Protein AF-A0A1Z9UKY1-F1 (afdb_monomer)

Secondary structure (DSSP, 8-state):
------SSS-GGGSPPTT--SHHHHHHHTT--HHHHHHHHHHHTTTTSTT--HHHHHHHHHHHHHHHHHHHT-

Solvent-accessible surface area (backbone atoms only — not comparable to full-atom values): 4587 Å² total; per-residue (Å²): 134,86,86,75,79,88,78,82,78,56,76,87,75,60,76,63,97,82,55,87,48,71,65,48,53,32,60,75,65,68,47,52,75,41,58,37,52,35,52,56,39,62,74,47,60,50,68,47,96,90,34,54,54,66,56,37,50,52,53,37,50,56,31,50,55,53,47,50,59,62,72,77,107

Mean predicted aligned error: 6.47 Å

Sequence (73 aa):
MTNKSDGSTASYYQLPEHATELQHLISHKDMNAQIGEIFRSCYRYGEASHSDKLRDAKKIKFYIDAEIERLER

pLDDT: mean 88.36, std 15.15, range [34.84, 98.69]

Structure (mmCIF, N/CA/C/O backbone):
data_AF-A0A1Z9UKY1-F1
#
_entry.id   AF-A0A1Z9UKY1-F1
#
loop_
_atom_site.group_PDB
_atom_site.id
_atom_site.type_symbol
_atom_site.label_atom_id
_atom_site.label_alt_id
_atom_site.label_comp_id
_atom_site.label_asym_id
_atom_site.label_entity_id
_atom_site.label_seq_id
_atom_site.pdbx_PDB_ins_code
_atom_site.Cartn_x
_atom_site.Cartn_y
_atom_site.Cartn_z
_atom_site.occupancy
_atom_site.B_iso_or_equiv
_atom_site.auth_seq_id
_atom_site.auth_comp_id
_atom_site.auth_asym_id
_atom_site.auth_atom_id
_atom_site.pdbx_PDB_model_num
ATOM 1 N N . MET A 1 1 ? -2.630 -31.361 1.638 1.00 34.84 1 MET A N 1
ATOM 2 C CA . MET A 1 1 ? -1.289 -31.005 2.150 1.00 34.84 1 MET A CA 1
ATOM 3 C C . MET A 1 1 ? -1.178 -29.488 2.147 1.00 34.84 1 MET A C 1
ATOM 5 O O . MET A 1 1 ? -1.271 -28.893 1.083 1.00 34.84 1 MET A O 1
ATOM 9 N N . THR A 1 2 ? -1.088 -28.851 3.313 1.00 45.78 2 THR A N 1
ATOM 10 C CA . THR A 1 2 ? -0.879 -27.398 3.431 1.00 45.78 2 THR A CA 1
ATOM 11 C C . THR A 1 2 ? 0.608 -27.103 3.267 1.00 45.78 2 THR A C 1
ATOM 13 O O . THR A 1 2 ? 1.369 -27.241 4.223 1.00 45.78 2 THR A O 1
ATOM 16 N N . ASN A 1 3 ? 1.025 -26.744 2.051 1.00 50.34 3 ASN A N 1
ATOM 17 C CA . ASN A 1 3 ? 2.381 -26.274 1.773 1.00 50.34 3 ASN A CA 1
ATOM 18 C C . ASN A 1 3 ? 2.618 -24.957 2.526 1.00 50.34 3 ASN A C 1
ATOM 20 O O . ASN A 1 3 ? 2.170 -23.894 2.102 1.00 50.34 3 ASN A O 1
ATOM 24 N N . LYS A 1 4 ? 3.285 -25.043 3.679 1.00 55.97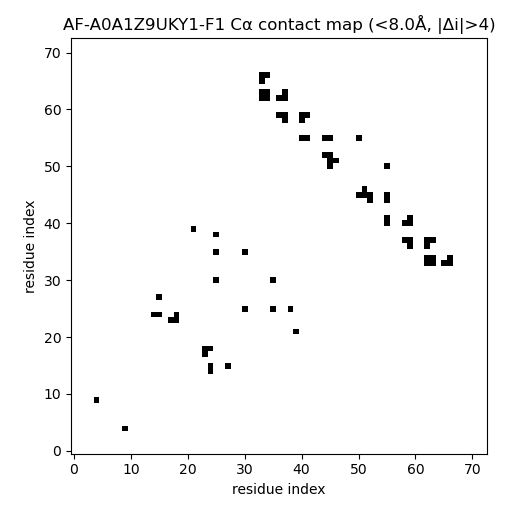 4 LYS A N 1
ATOM 25 C CA . LYS A 1 4 ? 3.783 -23.889 4.430 1.00 55.97 4 LYS A CA 1
ATOM 26 C C . LYS A 1 4 ? 5.144 -23.515 3.842 1.00 55.97 4 LYS A C 1
ATOM 28 O O . LYS A 1 4 ? 6.058 -24.329 3.861 1.00 55.97 4 LYS A O 1
ATOM 33 N N . SER A 1 5 ? 5.230 -22.310 3.287 1.00 62.62 5 SER A N 1
ATOM 34 C CA . SER A 1 5 ? 6.450 -21.723 2.716 1.00 62.62 5 SER A CA 1
ATOM 35 C C . SER A 1 5 ? 7.591 -21.699 3.745 1.00 62.62 5 SER A C 1
ATOM 37 O O . SER A 1 5 ? 7.375 -21.265 4.875 1.00 62.62 5 SER A O 1
ATOM 39 N N . ASP A 1 6 ? 8.794 -22.112 3.337 1.00 66.62 6 ASP A N 1
ATOM 40 C CA . ASP A 1 6 ? 10.022 -22.158 4.152 1.00 66.62 6 ASP A CA 1
ATOM 41 C C . ASP A 1 6 ? 10.727 -20.795 4.322 1.00 66.62 6 ASP A C 1
ATOM 43 O O . ASP A 1 6 ? 11.775 -20.703 4.956 1.00 66.62 6 ASP A O 1
ATOM 47 N N . GLY A 1 7 ? 10.139 -19.723 3.781 1.00 58.59 7 GLY A N 1
ATOM 48 C CA . GLY A 1 7 ? 10.576 -18.345 4.006 1.00 58.59 7 GLY A CA 1
ATOM 49 C C . GLY A 1 7 ? 11.835 -17.922 3.245 1.00 58.59 7 GLY A C 1
ATOM 50 O O . GLY A 1 7 ? 12.275 -16.790 3.428 1.00 58.59 7 GLY A O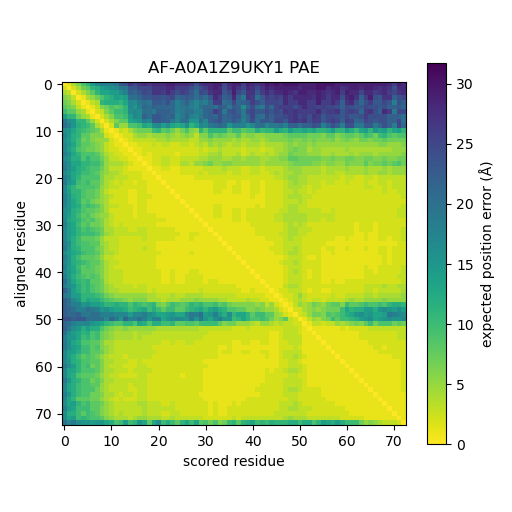 1
ATOM 51 N N . SER A 1 8 ? 12.402 -18.773 2.384 1.00 56.34 8 SER A N 1
ATOM 52 C CA . SER A 1 8 ? 13.701 -18.502 1.748 1.00 56.34 8 SER A CA 1
ATOM 53 C C . SER A 1 8 ? 13.621 -17.876 0.349 1.00 56.34 8 SER A C 1
ATOM 55 O O . SER A 1 8 ? 14.516 -17.133 -0.047 1.00 56.34 8 SER A O 1
ATOM 57 N N . THR A 1 9 ? 12.530 -18.056 -0.394 1.00 56.78 9 THR A N 1
ATOM 58 C CA . THR A 1 9 ? 12.144 -17.169 -1.508 1.00 56.78 9 THR A CA 1
ATOM 59 C C . THR A 1 9 ? 10.674 -17.396 -1.774 1.00 56.78 9 THR A C 1
ATOM 61 O O . THR A 1 9 ? 10.271 -18.330 -2.464 1.00 56.78 9 THR A O 1
ATOM 64 N N . ALA A 1 10 ? 9.833 -16.596 -1.138 1.00 64.69 10 ALA A N 1
ATOM 65 C CA . ALA A 1 10 ? 8.421 -16.839 -1.271 1.00 64.69 10 ALA A CA 1
ATOM 66 C C . ALA A 1 10 ? 7.917 -16.325 -2.618 1.00 64.69 10 ALA A C 1
ATOM 68 O O . ALA A 1 10 ? 8.135 -15.166 -2.977 1.00 64.69 10 ALA A O 1
ATOM 69 N N . SER A 1 11 ? 7.195 -17.181 -3.337 1.00 70.19 11 SER A N 1
ATOM 70 C CA . SER A 1 11 ? 6.537 -16.860 -4.609 1.00 70.19 11 SER A CA 1
ATOM 71 C C . SER A 1 11 ? 5.703 -15.573 -4.555 1.00 70.19 11 SER A C 1
ATOM 73 O O . SER A 1 11 ? 5.509 -14.926 -5.576 1.00 70.19 11 SER A O 1
ATOM 75 N N . TYR A 1 12 ? 5.266 -15.140 -3.367 1.00 75.12 12 TYR A N 1
ATOM 76 C CA . TYR A 1 12 ? 4.524 -13.896 -3.172 1.00 75.12 12 TYR A CA 1
ATOM 77 C C . TYR A 1 12 ? 5.342 -12.598 -3.327 1.00 75.12 12 TYR A C 1
ATOM 79 O O . TYR A 1 12 ? 4.727 -11.531 -3.341 1.00 75.12 12 TYR A O 1
ATOM 87 N N . TYR A 1 13 ? 6.675 -12.659 -3.444 1.00 81.69 13 TYR A N 1
ATOM 88 C CA . TYR A 1 13 ? 7.520 -11.501 -3.785 1.00 81.69 13 TYR A CA 1
ATOM 89 C C . TYR A 1 13 ? 7.813 -11.373 -5.285 1.00 81.69 13 TYR A C 1
ATOM 91 O O . TYR A 1 13 ? 8.330 -10.343 -5.715 1.00 81.69 13 TYR A O 1
ATOM 99 N N . GLN A 1 14 ? 7.510 -12.397 -6.085 1.00 88.62 14 GLN A N 1
ATOM 100 C CA . GLN A 1 14 ? 7.724 -12.338 -7.528 1.00 88.62 14 GLN A CA 1
ATOM 101 C C . GLN A 1 14 ? 6.649 -11.475 -8.194 1.00 88.62 14 GLN A C 1
ATOM 103 O O . GLN A 1 14 ? 5.470 -11.542 -7.841 1.00 88.62 14 GLN A O 1
ATOM 108 N N . LEU A 1 15 ? 7.066 -10.659 -9.164 1.00 91.75 15 LEU A N 1
ATOM 109 C CA . LEU A 1 15 ? 6.136 -9.905 -9.999 1.00 91.75 15 LEU A CA 1
ATOM 110 C C . LEU A 1 15 ? 5.545 -10.829 -11.078 1.00 91.75 15 LEU A C 1
ATOM 112 O O . LEU A 1 15 ? 6.259 -11.696 -11.585 1.00 91.75 15 LEU A O 1
ATOM 116 N N . PRO A 1 16 ? 4.272 -10.642 -11.469 1.00 92.06 16 PRO A N 1
ATOM 117 C CA . PRO A 1 16 ? 3.712 -11.304 -12.642 1.00 92.06 16 PRO A CA 1
ATOM 118 C C . PRO A 1 16 ? 4.517 -10.952 -13.897 1.00 92.06 16 PRO A C 1
ATOM 120 O O . PRO A 1 16 ? 4.915 -9.801 -14.064 1.00 92.06 16 PRO A O 1
ATOM 123 N N . GLU A 1 17 ? 4.694 -11.915 -14.804 1.00 91.44 17 GLU A N 1
ATOM 124 C CA . GLU A 1 17 ? 5.536 -11.780 -16.006 1.00 91.44 17 GLU A CA 1
ATOM 125 C C . GLU A 1 17 ? 5.200 -10.549 -16.869 1.00 91.44 17 GLU A C 1
ATOM 127 O O . GLU A 1 17 ? 6.080 -9.945 -17.474 1.00 91.44 17 GLU A O 1
ATOM 132 N N . HIS A 1 18 ? 3.934 -10.129 -16.888 1.00 89.94 18 HIS A N 1
ATOM 133 C CA . HIS A 1 18 ? 3.452 -9.006 -17.699 1.00 89.94 18 HIS A CA 1
ATOM 134 C C . HIS A 1 18 ? 3.217 -7.714 -16.902 1.00 89.94 18 HIS A C 1
ATOM 136 O O . HIS A 1 18 ? 2.621 -6.768 -17.416 1.00 89.94 18 HIS A O 1
ATOM 142 N N . ALA A 1 19 ? 3.636 -7.650 -15.635 1.00 96.44 19 ALA A N 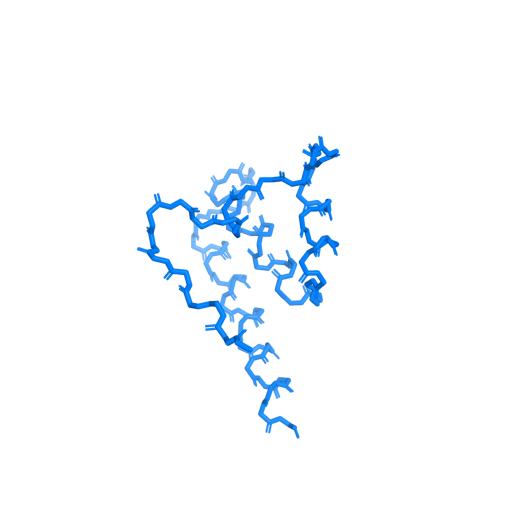1
ATOM 143 C CA . ALA A 1 19 ? 3.401 -6.478 -14.803 1.00 96.44 19 ALA A CA 1
ATOM 144 C C . ALA A 1 19 ? 4.404 -5.355 -15.107 1.00 96.44 19 ALA A C 1
ATOM 146 O O . ALA A 1 19 ? 5.556 -5.401 -14.689 1.00 96.44 19 ALA A O 1
ATOM 147 N N . THR A 1 20 ? 3.938 -4.302 -15.776 1.00 96.69 20 THR A N 1
ATOM 148 C CA . THR A 1 20 ? 4.730 -3.091 -16.075 1.00 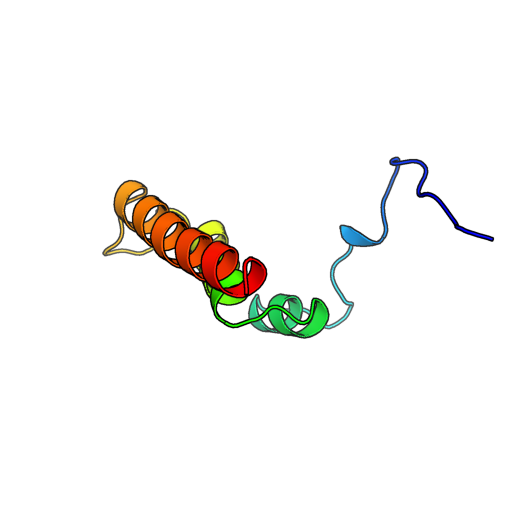96.69 20 THR A CA 1
ATOM 149 C C . THR A 1 20 ? 4.305 -1.855 -15.278 1.00 96.69 20 THR A C 1
ATOM 151 O O . THR A 1 20 ? 4.940 -0.809 -15.360 1.00 96.69 20 THR A O 1
ATOM 154 N N . GLU A 1 21 ? 3.229 -1.958 -14.494 1.00 97.00 21 GLU A N 1
ATOM 155 C CA . GLU A 1 21 ? 2.582 -0.830 -13.818 1.00 97.00 21 GLU A CA 1
ATOM 156 C C . GLU A 1 21 ? 1.990 -1.294 -12.487 1.00 97.00 21 GLU A C 1
ATOM 158 O O . GLU A 1 21 ? 1.609 -2.458 -12.340 1.00 97.00 21 GLU A O 1
ATOM 163 N N . LEU A 1 22 ? 1.826 -0.376 -11.526 1.00 97.19 22 LEU A N 1
ATOM 164 C CA . LEU A 1 22 ? 1.198 -0.693 -10.236 1.00 97.19 22 LEU A CA 1
ATOM 165 C C . LEU A 1 22 ? -0.210 -1.266 -10.395 1.00 97.19 22 LEU A C 1
ATOM 167 O O . LEU A 1 22 ? -0.608 -2.119 -9.607 1.00 97.19 22 LEU A O 1
ATOM 171 N N . GLN A 1 23 ? -0.955 -0.829 -11.416 1.00 97.19 23 GLN A N 1
ATOM 172 C CA . GLN A 1 23 ? -2.296 -1.341 -11.676 1.00 97.19 23 GLN A CA 1
ATOM 173 C C . GLN A 1 23 ? -2.292 -2.847 -11.968 1.00 97.19 23 GLN A C 1
ATOM 175 O O . GLN A 1 23 ? -3.194 -3.544 -11.511 1.00 97.19 23 GLN A O 1
ATOM 180 N N . HIS A 1 24 ? -1.263 -3.371 -12.642 1.00 97.31 24 HIS A N 1
ATOM 181 C CA . HIS A 1 24 ? -1.125 -4.809 -12.874 1.00 97.31 24 HIS A CA 1
ATOM 182 C C . HIS A 1 24 ? -0.993 -5.583 -11.558 1.00 97.31 24 HIS A C 1
ATOM 184 O O . HIS A 1 24 ? -1.597 -6.641 -11.403 1.00 97.31 24 HIS A O 1
ATOM 190 N N . LEU A 1 25 ? -0.264 -5.035 -10.582 1.00 96.88 25 LEU A N 1
ATOM 191 C CA . LEU A 1 25 ? -0.087 -5.653 -9.265 1.00 96.88 25 LEU A CA 1
ATOM 192 C C . LEU A 1 25 ? -1.352 -5.554 -8.404 1.00 96.88 25 LEU A C 1
ATOM 194 O O . LEU A 1 25 ? -1.714 -6.522 -7.740 1.00 96.88 25 LEU A O 1
ATOM 198 N N . ILE A 1 26 ? -2.046 -4.413 -8.455 1.00 96.88 26 ILE A N 1
ATOM 199 C CA . ILE A 1 26 ? -3.335 -4.195 -7.779 1.00 96.88 26 ILE A CA 1
ATOM 200 C C . ILE A 1 26 ? -4.359 -5.219 -8.269 1.00 96.88 26 ILE A C 1
ATOM 202 O O . ILE A 1 26 ? -4.986 -5.890 -7.452 1.00 96.88 26 ILE A O 1
ATOM 206 N N . SER A 1 27 ? -4.472 -5.392 -9.589 1.00 96.50 27 SER A N 1
ATOM 207 C CA . SER A 1 27 ? -5.377 -6.373 -10.190 1.00 96.50 27 SER A CA 1
ATOM 208 C C . SER A 1 27 ? -4.948 -7.814 -9.902 1.00 96.50 27 SER A C 1
ATOM 210 O O . SER A 1 27 ? -5.781 -8.635 -9.536 1.00 96.50 27 SER A O 1
ATOM 212 N N . HIS A 1 28 ? -3.655 -8.139 -10.017 1.00 95.31 28 HIS A N 1
ATOM 213 C CA . HIS A 1 28 ? -3.153 -9.498 -9.771 1.00 95.31 28 HIS A CA 1
ATOM 214 C C . HIS A 1 28 ? -3.395 -9.973 -8.330 1.00 95.31 28 HIS A C 1
ATOM 216 O O . HIS A 1 28 ? -3.607 -11.160 -8.095 1.00 95.31 28 HIS A O 1
ATOM 222 N N . LYS A 1 29 ? -3.355 -9.054 -7.360 1.00 94.12 29 LYS A N 1
ATOM 223 C CA . LYS A 1 29 ? -3.588 -9.347 -5.939 1.00 94.12 29 LYS A CA 1
ATOM 224 C C . LYS A 1 29 ? -5.047 -9.150 -5.511 1.00 94.12 29 LYS A C 1
ATOM 226 O O . LYS A 1 29 ? -5.302 -9.234 -4.314 1.00 94.12 29 LYS A O 1
ATOM 231 N N . ASP A 1 30 ? -5.952 -8.876 -6.453 1.00 96.44 30 ASP A N 1
ATOM 232 C CA . ASP A 1 30 ? -7.374 -8.593 -6.207 1.00 96.44 30 ASP A CA 1
ATOM 233 C C . ASP A 1 30 ? -7.586 -7.547 -5.095 1.00 96.44 30 ASP A C 1
ATOM 235 O O . ASP A 1 30 ? -8.371 -7.707 -4.160 1.00 96.44 30 ASP A O 1
ATOM 239 N N . MET A 1 31 ? -6.791 -6.473 -5.140 1.00 97.94 31 MET A N 1
ATOM 240 C CA . MET A 1 31 ? -6.862 -5.422 -4.131 1.00 97.94 31 MET A CA 1
ATOM 241 C C . MET A 1 31 ? -8.145 -4.613 -4.314 1.00 97.94 31 MET A C 1
ATOM 243 O O . MET A 1 31 ? -8.414 -4.078 -5.392 1.00 97.94 31 MET A O 1
ATOM 247 N N . ASN A 1 32 ? -8.890 -4.429 -3.225 1.00 97.94 32 ASN A N 1
ATOM 248 C CA . ASN A 1 32 ? -9.997 -3.481 -3.213 1.00 97.94 32 ASN A CA 1
ATOM 249 C C . ASN A 1 32 ? -9.501 -2.024 -3.355 1.00 97.94 32 ASN A C 1
ATOM 251 O O . ASN A 1 32 ? -8.300 -1.738 -3.302 1.00 97.94 32 ASN A O 1
ATOM 255 N N . ALA A 1 33 ? -10.439 -1.084 -3.505 1.00 97.19 33 ALA A N 1
ATOM 256 C CA . ALA A 1 33 ? -10.122 0.329 -3.716 1.00 97.19 33 ALA A CA 1
ATOM 257 C C . ALA A 1 33 ? -9.226 0.934 -2.616 1.00 97.19 33 ALA A C 1
ATOM 259 O O . ALA A 1 33 ? -8.299 1.681 -2.937 1.00 97.19 33 ALA A O 1
ATOM 260 N N . GLN A 1 34 ? -9.450 0.571 -1.347 1.00 98.06 34 GLN A N 1
ATOM 261 C CA . GLN A 1 34 ? -8.699 1.118 -0.214 1.00 98.06 34 GLN A CA 1
ATOM 262 C C . GLN A 1 34 ? -7.258 0.613 -0.220 1.00 98.06 34 GLN A C 1
ATOM 264 O O . GLN A 1 34 ? -6.316 1.406 -0.172 1.00 98.06 34 GLN A O 1
ATOM 269 N N . ILE A 1 35 ? -7.073 -0.700 -0.374 1.00 98.50 35 ILE A N 1
ATOM 270 C CA . ILE A 1 35 ? -5.745 -1.318 -0.463 1.00 98.50 35 ILE A CA 1
ATOM 271 C C . ILE A 1 35 ? -4.987 -0.821 -1.703 1.00 98.50 35 ILE A C 1
ATOM 273 O O . ILE A 1 35 ? -3.796 -0.516 -1.613 1.00 98.50 35 ILE A O 1
ATOM 277 N N . GLY A 1 36 ? -5.669 -0.656 -2.840 1.00 98.25 36 GLY A N 1
ATOM 278 C CA . GLY A 1 36 ? -5.076 -0.101 -4.056 1.00 98.25 36 GLY A CA 1
ATOM 279 C C . GLY A 1 36 ? -4.549 1.326 -3.863 1.00 98.25 36 GLY A C 1
ATOM 280 O O . GLY A 1 36 ? -3.431 1.637 -4.280 1.00 98.25 36 GLY A O 1
ATOM 281 N N . GLU A 1 37 ? -5.304 2.198 -3.186 1.00 97.94 37 GLU A N 1
ATOM 282 C CA . GLU A 1 37 ? -4.849 3.563 -2.889 1.00 97.94 37 GLU A CA 1
ATOM 283 C C . GLU A 1 37 ? -3.719 3.616 -1.860 1.00 97.94 37 GLU A C 1
ATOM 285 O O . GLU A 1 37 ? -2.817 4.456 -1.998 1.00 97.94 37 GLU A O 1
ATOM 290 N N . ILE A 1 38 ? -3.719 2.717 -0.872 1.00 98.19 38 ILE A N 1
ATOM 291 C CA . ILE A 1 38 ? -2.591 2.555 0.055 1.00 98.19 38 ILE A CA 1
ATOM 292 C C . ILE A 1 38 ? -1.341 2.170 -0.734 1.00 98.19 38 ILE A C 1
ATOM 294 O O . ILE A 1 38 ? -0.321 2.845 -0.612 1.00 98.19 38 ILE A O 1
ATOM 298 N N . PHE A 1 39 ? -1.426 1.163 -1.606 1.00 98.12 39 PHE A N 1
ATOM 299 C CA . PHE A 1 39 ? -0.286 0.694 -2.391 1.00 98.12 39 PHE A CA 1
ATOM 300 C C . PHE A 1 39 ? 0.305 1.797 -3.279 1.00 98.12 39 PHE A C 1
ATOM 302 O O . PHE A 1 39 ? 1.511 2.043 -3.242 1.00 98.12 39 PHE A O 1
ATOM 309 N N . ARG A 1 40 ? -0.542 2.544 -4.002 1.00 96.38 40 ARG A N 1
ATOM 310 C CA . ARG A 1 40 ? -0.095 3.694 -4.809 1.00 96.38 40 ARG A CA 1
ATOM 311 C C . ARG A 1 40 ? 0.540 4.790 -3.958 1.00 96.38 40 ARG A C 1
ATOM 313 O O . ARG A 1 40 ? 1.504 5.406 -4.397 1.00 96.38 40 ARG A O 1
ATOM 320 N N . SER A 1 41 ? -0.007 5.063 -2.772 1.00 95.75 41 SER A N 1
ATOM 321 C CA . SER A 1 41 ? 0.519 6.092 -1.863 1.00 95.75 41 SER A CA 1
ATOM 322 C C . SER A 1 41 ? 1.863 5.694 -1.254 1.00 95.75 41 SER A C 1
ATOM 324 O O . SER A 1 41 ? 2.738 6.546 -1.141 1.00 95.75 41 SER A O 1
ATOM 326 N N . CYS A 1 42 ? 2.056 4.412 -0.941 1.00 96.50 42 CYS A N 1
ATOM 327 C CA . CYS A 1 42 ? 3.342 3.879 -0.496 1.00 96.50 42 CYS A CA 1
ATOM 328 C C . CYS A 1 42 ? 4.401 3.912 -1.604 1.00 96.50 42 CYS A C 1
ATOM 330 O O . CYS A 1 42 ? 5.548 4.236 -1.325 1.00 96.50 42 CYS A O 1
ATOM 332 N N . TYR A 1 43 ? 4.033 3.598 -2.852 1.00 95.69 43 TYR A N 1
ATOM 333 C CA . TYR A 1 43 ? 4.992 3.580 -3.959 1.00 95.69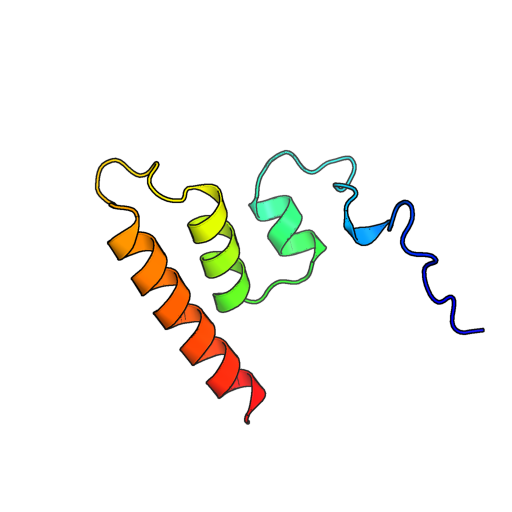 43 TYR A CA 1
ATOM 334 C C . TYR A 1 43 ? 5.577 4.968 -4.253 1.00 95.69 43 TYR A C 1
ATOM 336 O O . TYR A 1 43 ? 6.783 5.098 -4.403 1.00 95.69 43 TYR A O 1
ATOM 344 N N . ARG A 1 44 ? 4.737 6.012 -4.283 1.00 93.94 44 ARG A N 1
ATOM 345 C CA . ARG A 1 44 ? 5.150 7.396 -4.603 1.00 93.94 44 ARG A CA 1
ATOM 346 C C . ARG A 1 44 ? 5.562 8.232 -3.384 1.00 93.94 44 ARG A C 1
ATOM 348 O O . ARG A 1 44 ? 5.471 9.457 -3.434 1.00 93.94 44 ARG A O 1
ATOM 355 N N . TYR A 1 45 ? 5.881 7.599 -2.258 1.00 94.62 45 TYR A N 1
ATOM 356 C CA . TYR A 1 45 ? 5.909 8.248 -0.944 1.00 94.62 45 TYR A CA 1
ATOM 357 C C . TYR A 1 45 ? 6.886 9.437 -0.872 1.00 94.62 45 TYR A C 1
ATOM 359 O O . TYR A 1 45 ? 8.104 9.266 -0.784 1.00 94.62 45 TYR A O 1
ATOM 367 N N . GLY A 1 46 ? 6.342 10.657 -0.850 1.00 92.00 46 GLY A N 1
ATOM 368 C CA . GLY A 1 46 ? 7.113 11.904 -0.870 1.00 92.00 46 GLY A CA 1
ATOM 369 C C . GLY A 1 46 ? 7.675 12.309 -2.240 1.00 92.00 46 GLY A C 1
ATOM 370 O O . GLY A 1 46 ? 8.503 13.214 -2.292 1.00 92.00 46 GLY A O 1
ATOM 371 N N . GLU A 1 47 ? 7.254 11.663 -3.329 1.00 91.31 47 GLU A N 1
ATOM 372 C CA . GLU A 1 47 ? 7.677 11.970 -4.707 1.00 91.31 47 GLU A CA 1
ATOM 373 C C . GLU A 1 47 ? 6.697 12.894 -5.444 1.00 91.31 47 GLU A C 1
ATOM 375 O O . GLU A 1 47 ? 7.048 13.520 -6.445 1.00 91.31 47 GLU A O 1
ATOM 380 N N . ALA A 1 48 ? 5.450 13.000 -4.977 1.00 81.94 48 ALA A N 1
ATOM 381 C CA . ALA A 1 48 ? 4.471 13.879 -5.603 1.00 81.9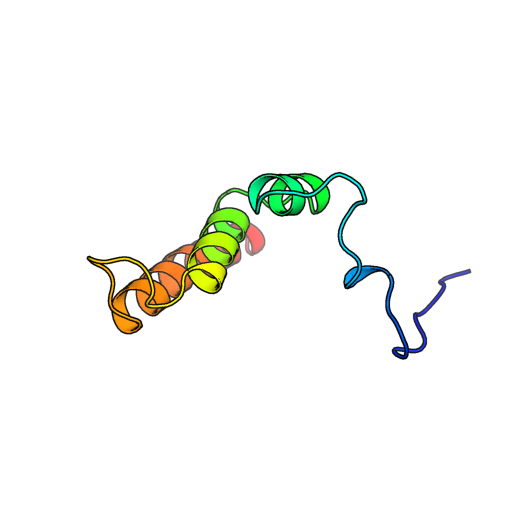4 48 ALA A CA 1
ATOM 382 C C . ALA A 1 48 ? 4.810 15.350 -5.310 1.00 81.94 48 ALA A C 1
ATOM 384 O O . ALA A 1 48 ? 4.880 15.761 -4.156 1.00 81.94 48 ALA A O 1
ATOM 385 N N . SER A 1 49 ? 4.933 16.169 -6.359 1.00 74.25 49 SER A N 1
ATOM 386 C CA . SER A 1 49 ? 5.309 17.595 -6.292 1.00 74.25 49 SER A CA 1
ATOM 387 C C . SER A 1 49 ? 4.478 18.446 -5.318 1.00 74.25 49 SER A C 1
ATOM 389 O O . SER A 1 49 ? 4.940 19.485 -4.852 1.00 74.25 49 SER A O 1
ATOM 391 N N . HIS A 1 50 ? 3.254 18.010 -5.007 1.00 72.19 50 HIS A N 1
ATOM 392 C CA . HIS A 1 50 ? 2.313 18.672 -4.098 1.00 72.19 50 HIS A CA 1
ATOM 393 C C . HIS A 1 50 ? 1.996 17.850 -2.832 1.00 72.19 50 HIS A C 1
ATOM 395 O O . HIS A 1 50 ? 1.020 18.143 -2.138 1.00 72.19 50 HIS A O 1
ATOM 40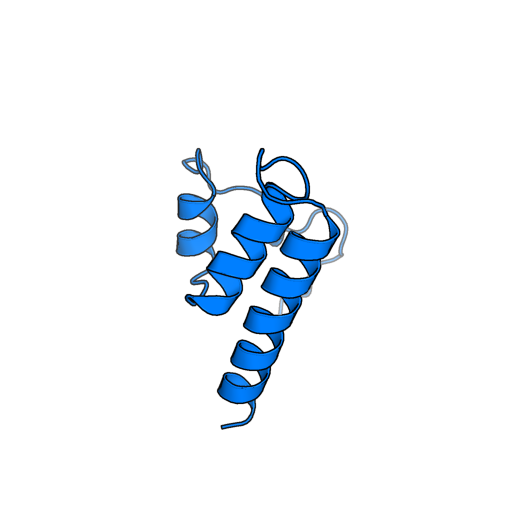1 N N . SER A 1 51 ? 2.762 16.793 -2.542 1.00 71.44 51 SER A N 1
ATOM 402 C CA . SER A 1 51 ? 2.564 15.918 -1.382 1.00 71.44 51 SER A CA 1
ATOM 403 C C . SER A 1 51 ? 3.882 15.739 -0.643 1.00 71.44 51 SER A C 1
ATOM 405 O O . SER A 1 51 ? 4.804 15.095 -1.134 1.00 71.44 51 SER A O 1
ATOM 407 N N . ASP A 1 52 ? 3.972 16.301 0.558 1.00 87.25 52 ASP A N 1
ATOM 408 C CA . ASP A 1 52 ? 5.029 15.908 1.477 1.00 87.25 52 ASP A CA 1
ATOM 409 C C . ASP A 1 52 ? 4.755 14.494 2.030 1.00 87.25 52 ASP A C 1
ATOM 411 O O . ASP A 1 52 ? 3.645 13.953 1.951 1.00 87.25 52 ASP A O 1
ATOM 415 N N . LYS A 1 53 ? 5.780 13.880 2.631 1.00 94.19 53 LYS A N 1
ATOM 416 C CA . LYS A 1 53 ? 5.658 12.549 3.251 1.00 94.19 53 LYS A CA 1
ATOM 417 C C . LYS A 1 53 ? 4.536 12.494 4.295 1.00 94.19 53 LYS A C 1
ATOM 419 O O . LYS A 1 53 ? 3.880 11.468 4.447 1.00 94.19 53 LYS A O 1
ATOM 424 N N . LEU A 1 54 ? 4.288 13.601 5.003 1.00 94.94 54 LEU A N 1
ATOM 425 C CA . LEU A 1 54 ? 3.235 13.681 6.013 1.00 94.94 54 LEU A CA 1
ATOM 426 C C . LEU A 1 54 ? 1.836 13.576 5.392 1.00 94.94 54 LEU A C 1
ATOM 428 O O . LEU A 1 54 ? 0.966 12.899 5.946 1.00 94.94 54 LEU A O 1
ATOM 432 N N . ARG A 1 55 ? 1.599 14.220 4.250 1.00 92.56 55 ARG A N 1
ATOM 433 C CA . ARG A 1 55 ? 0.339 14.130 3.514 1.00 92.56 55 ARG A CA 1
ATOM 434 C C . ARG A 1 55 ? 0.099 12.720 2.991 1.00 92.56 55 ARG A C 1
ATOM 436 O O . ARG A 1 55 ? -1.015 12.217 3.146 1.00 92.56 55 ARG A O 1
ATOM 443 N N . ASP A 1 56 ? 1.118 12.063 2.443 1.00 95.25 56 ASP A N 1
ATOM 444 C CA . ASP A 1 56 ? 0.995 10.668 2.005 1.00 95.25 56 ASP A CA 1
ATOM 445 C C . ASP A 1 56 ? 0.711 9.730 3.189 1.00 95.25 56 ASP A C 1
ATOM 447 O O . ASP A 1 56 ? -0.188 8.894 3.100 1.00 95.25 56 ASP A O 1
ATOM 451 N N . ALA A 1 57 ? 1.372 9.929 4.336 1.00 97.06 57 ALA A N 1
ATOM 452 C CA . ALA A 1 57 ? 1.102 9.168 5.557 1.00 97.06 57 ALA A CA 1
ATOM 453 C C . ALA A 1 57 ? -0.344 9.348 6.054 1.00 97.06 57 ALA A C 1
ATOM 455 O O 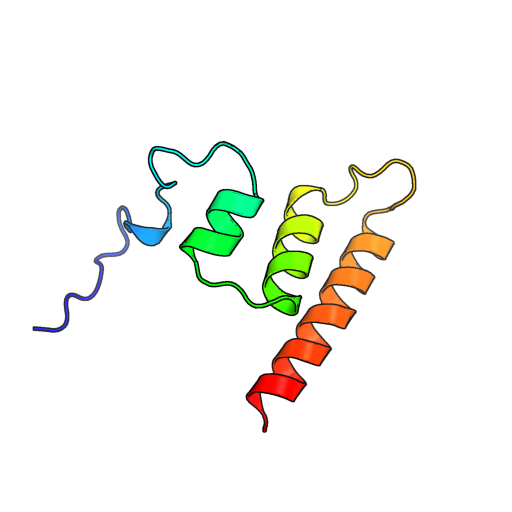. ALA A 1 57 ? -1.013 8.372 6.396 1.00 97.06 57 ALA A O 1
ATOM 456 N N . LYS A 1 58 ? -0.868 10.581 6.043 1.00 96.81 58 LYS A N 1
ATOM 457 C CA . LYS A 1 58 ? -2.273 10.861 6.392 1.00 96.81 58 LYS A CA 1
ATOM 458 C C . LYS A 1 58 ? -3.251 10.207 5.414 1.00 96.81 58 LYS A C 1
ATOM 460 O O . LYS A 1 58 ? -4.276 9.687 5.848 1.00 96.81 58 LYS A O 1
ATOM 465 N N . LYS A 1 59 ? -2.935 10.201 4.114 1.00 95.88 59 LYS A N 1
ATOM 466 C CA . LYS A 1 59 ? -3.742 9.522 3.089 1.00 95.88 59 LYS A CA 1
ATOM 467 C C . LYS A 1 59 ? -3.768 8.009 3.320 1.00 95.88 59 LYS A C 1
ATOM 469 O O . LYS A 1 59 ? -4.841 7.419 3.275 1.00 95.88 59 LYS A O 1
ATOM 474 N N . ILE A 1 60 ? -2.623 7.397 3.623 1.00 97.94 60 ILE A N 1
ATOM 475 C CA . ILE A 1 60 ? -2.5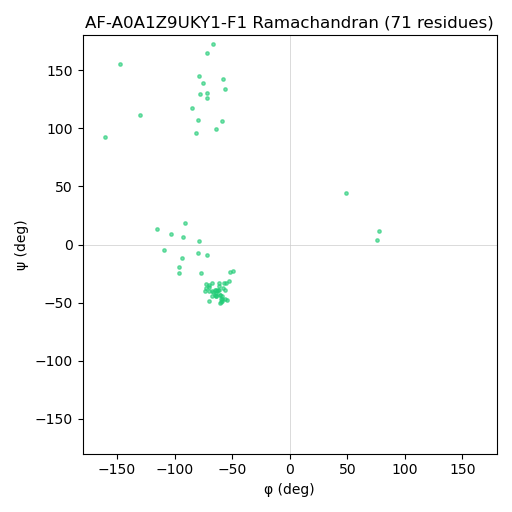44 5.974 3.987 1.00 97.94 60 ILE A CA 1
ATOM 476 C C . ILE A 1 60 ? -3.404 5.694 5.223 1.00 97.94 60 ILE A C 1
ATOM 478 O O . ILE A 1 60 ? -4.211 4.769 5.184 1.00 97.94 60 ILE A O 1
ATOM 482 N N . LYS A 1 61 ? -3.294 6.524 6.274 1.00 98.56 61 LYS A N 1
ATOM 483 C CA . LYS A 1 61 ? -4.109 6.393 7.493 1.00 98.56 61 LYS A CA 1
ATOM 484 C C . LYS A 1 61 ? -5.611 6.387 7.178 1.00 98.56 61 LYS A C 1
ATOM 486 O O . LYS A 1 61 ? -6.327 5.508 7.635 1.00 98.56 61 LYS A O 1
ATOM 491 N N . PHE A 1 62 ? -6.073 7.335 6.364 1.00 98.50 62 PHE A N 1
ATOM 492 C CA . PHE A 1 62 ? -7.481 7.424 5.969 1.00 98.50 62 PHE A CA 1
ATOM 493 C C . PHE A 1 62 ? -7.989 6.129 5.315 1.00 98.50 62 PHE A C 1
ATOM 495 O O . PHE A 1 62 ? -9.046 5.622 5.681 1.00 98.50 62 PHE A O 1
ATOM 502 N N . TYR A 1 63 ? -7.231 5.575 4.366 1.00 98.62 63 TYR A N 1
ATOM 503 C CA . TYR A 1 63 ? -7.655 4.370 3.655 1.00 98.62 63 TYR A CA 1
ATOM 504 C C . TYR A 1 63 ? -7.573 3.103 4.506 1.00 98.62 63 TYR A C 1
ATOM 506 O O . TYR A 1 63 ? -8.422 2.229 4.342 1.00 98.62 63 TYR A O 1
ATOM 514 N N . ILE A 1 64 ? -6.595 2.988 5.413 1.00 98.62 64 ILE A N 1
ATOM 515 C CA . ILE A 1 64 ? -6.514 1.811 6.288 1.00 98.62 64 ILE A CA 1
ATOM 516 C C . ILE A 1 64 ? -7.612 1.829 7.353 1.00 98.62 64 ILE A C 1
ATOM 518 O O . ILE A 1 64 ? -8.188 0.780 7.615 1.00 98.62 64 ILE A O 1
ATOM 522 N N . ASP A 1 65 ? -7.966 3.000 7.896 1.00 98.69 65 ASP A N 1
ATOM 523 C CA . ASP A 1 65 ? -9.108 3.127 8.812 1.00 98.69 65 ASP A CA 1
ATOM 524 C C . ASP A 1 65 ? -10.404 2.649 8.118 1.00 98.69 65 ASP A C 1
ATOM 526 O O . ASP A 1 65 ? -11.165 1.868 8.684 1.00 98.69 65 ASP A O 1
ATOM 530 N N . ALA A 1 66 ? -10.620 3.049 6.857 1.00 98.44 66 ALA A N 1
ATOM 531 C CA . ALA A 1 66 ? -11.788 2.634 6.076 1.00 98.44 66 ALA A CA 1
ATOM 532 C C . ALA A 1 66 ? -11.793 1.133 5.726 1.00 98.44 66 ALA A C 1
ATOM 534 O O . ALA A 1 66 ? -12.856 0.521 5.635 1.00 98.44 66 ALA A O 1
ATOM 535 N N . GLU A 1 67 ? -10.622 0.528 5.506 1.00 98.44 67 GLU A N 1
ATOM 536 C CA . GLU A 1 67 ? -10.514 -0.919 5.288 1.00 98.44 67 GLU A CA 1
ATOM 537 C C . GLU A 1 67 ? -10.797 -1.710 6.567 1.00 98.44 67 GLU A C 1
ATOM 539 O O . GLU A 1 67 ? -11.480 -2.731 6.505 1.00 98.44 67 GLU A O 1
ATOM 544 N N . ILE A 1 68 ? -10.320 -1.233 7.721 1.00 98.50 68 ILE A N 1
ATOM 545 C CA . ILE A 1 68 ? -10.631 -1.835 9.023 1.00 98.50 68 ILE A CA 1
ATOM 546 C C . ILE A 1 68 ? -12.145 -1.809 9.254 1.00 98.50 68 ILE A C 1
ATOM 548 O O . ILE A 1 68 ? -12.728 -2.860 9.502 1.00 98.50 68 ILE A O 1
ATOM 552 N N . GLU A 1 69 ? -12.803 -0.661 9.053 1.00 98.25 69 GLU A N 1
ATOM 553 C CA . GLU A 1 69 ? -14.263 -0.556 9.193 1.00 98.25 69 GLU A CA 1
ATOM 554 C C . GLU A 1 69 ? -15.011 -1.521 8.252 1.00 98.25 69 GLU A C 1
ATOM 556 O O . GLU A 1 69 ? -16.030 -2.098 8.629 1.00 98.25 69 GLU A O 1
ATOM 561 N N . ARG A 1 70 ? -14.515 -1.729 7.023 1.00 97.69 70 ARG A N 1
ATOM 562 C CA . ARG A 1 70 ? -15.095 -2.695 6.074 1.00 97.69 70 ARG A CA 1
ATOM 563 C C . ARG A 1 70 ? -14.965 -4.136 6.569 1.00 97.69 70 ARG A C 1
ATOM 565 O O . ARG A 1 70 ? -15.871 -4.925 6.329 1.00 97.69 70 ARG A O 1
ATOM 572 N N . LEU A 1 71 ? -13.832 -4.484 7.178 1.00 97.81 71 LEU A N 1
ATOM 573 C CA . LEU A 1 71 ? -13.533 -5.832 7.671 1.00 97.81 71 LEU A CA 1
ATOM 574 C C . LEU A 1 71 ? -14.240 -6.164 8.993 1.00 97.81 71 LEU A C 1
ATOM 576 O O . LEU A 1 71 ? -14.434 -7.339 9.287 1.00 97.81 71 LEU A O 1
ATOM 580 N N . GLU A 1 72 ? -14.604 -5.155 9.785 1.00 97.94 72 GLU A N 1
ATOM 581 C CA . GLU A 1 72 ? -15.337 -5.316 11.050 1.00 97.94 72 GLU A CA 1
ATOM 582 C C . GLU A 1 72 ? -16.854 -5.527 10.871 1.00 97.94 72 GLU A C 1
ATOM 584 O O . GLU A 1 72 ? -17.549 -5.806 11.850 1.00 97.94 72 GLU A O 1
ATOM 589 N N . ARG A 1 73 ? -17.373 -5.400 9.645 1.00 88.75 73 ARG A N 1
ATOM 590 C CA . ARG A 1 73 ? -18.782 -5.642 9.291 1.00 88.75 73 ARG A CA 1
ATOM 591 C C . ARG A 1 73 ? -19.003 -7.065 8.793 1.00 88.75 73 ARG A C 1
ATOM 593 O O . ARG A 1 73 ? -20.054 -7.633 9.162 1.00 88.75 73 ARG A O 1
#

Foldseek 3Di:
DPPDDPPPDDPVPDDDPPDPDLVSVCVVVVPDPLRSLLSVLVVCQCVDPPDHNVNSVVSNVVSVVVVVVVVVD

Radius of gyration: 15.18 Å; Cα contacts (8 Å, |Δi|>4): 38; chains: 1; bounding box: 32×50×29 Å